Protein AF-A0A4R2L690-F1 (afdb_monomer_lite)

Organism: NCBI:txid1796636

Foldseek 3Di:
DPPPPDPDPPPPPPPPPPQQDADPQLVVVLVCCVPPVVVVNVVCVVVVNSRVVSNVRVVVVVVVVVVVVVVVVVVVVVVVVVVVVVD

InterPro domains:
  IPR026989 Transposon-encoded protein TnpV [PF14198] (7-86)

Structure (mmCIF, N/CA/C/O backbone):
data_AF-A0A4R2L690-F1
#
_entry.id   AF-A0A4R2L690-F1
#
loop_
_atom_site.group_PDB
_atom_site.id
_atom_site.type_symbol
_atom_site.label_atom_id
_atom_site.label_alt_id
_atom_site.label_comp_id
_atom_site.label_asym_id
_atom_site.label_entity_id
_atom_site.label_seq_id
_atom_site.pdbx_PDB_ins_code
_atom_site.Cartn_x
_atom_site.Cartn_y
_atom_site.Cartn_z
_atom_site.occupancy
_atom_site.B_iso_or_equiv
_atom_site.auth_seq_id
_atom_site.auth_comp_id
_atom_site.auth_asym_id
_atom_site.auth_atom_id
_atom_site.pdbx_PDB_model_num
ATOM 1 N N . MET A 1 1 ? 31.432 35.471 -30.561 1.00 42.75 1 MET A N 1
ATOM 2 C CA . MET A 1 1 ? 30.090 35.152 -31.088 1.00 42.75 1 MET A CA 1
ATOM 3 C C . MET A 1 1 ? 29.632 33.856 -30.426 1.00 42.75 1 MET A C 1
ATOM 5 O O . MET A 1 1 ? 29.751 32.790 -31.006 1.00 42.75 1 MET A O 1
ATOM 9 N N . TRP A 1 2 ? 29.219 33.945 -29.160 1.00 43.22 2 TRP A N 1
ATOM 10 C CA . TRP A 1 2 ? 28.724 32.816 -28.362 1.00 43.22 2 TRP A CA 1
ATOM 11 C C . TRP A 1 2 ? 27.204 32.912 -28.318 1.00 43.22 2 TRP A C 1
ATOM 13 O O . TRP A 1 2 ? 26.652 33.539 -27.422 1.00 43.22 2 TRP A O 1
ATOM 23 N N . GLY A 1 3 ? 26.534 32.401 -29.344 1.00 52.66 3 GLY A N 1
ATOM 24 C CA . GLY A 1 3 ? 25.106 32.654 -29.506 1.00 52.66 3 GLY A CA 1
ATOM 25 C C . GLY A 1 3 ? 24.377 31.576 -30.274 1.00 52.66 3 GLY A C 1
ATOM 26 O O . GLY A 1 3 ? 23.602 31.936 -31.139 1.00 52.66 3 GLY A O 1
ATOM 27 N N . LEU A 1 4 ? 24.632 30.292 -29.999 1.00 55.19 4 LEU A N 1
ATOM 28 C CA . LEU A 1 4 ? 23.815 29.186 -30.519 1.00 55.19 4 LEU A CA 1
ATOM 29 C C . LEU A 1 4 ? 23.815 27.974 -29.571 1.00 55.19 4 LEU A C 1
ATOM 31 O O . LEU A 1 4 ? 24.146 26.861 -29.966 1.00 55.19 4 LEU A O 1
ATOM 35 N N . LEU A 1 5 ? 23.412 28.170 -28.317 1.00 55.47 5 LEU A N 1
ATOM 36 C CA . LEU A 1 5 ? 22.833 27.065 -27.550 1.00 55.47 5 LEU A CA 1
ATOM 37 C C . LEU A 1 5 ? 21.481 27.511 -27.002 1.00 55.47 5 LEU A C 1
ATOM 39 O O . LEU A 1 5 ? 21.304 27.771 -25.818 1.00 55.47 5 LEU A O 1
ATOM 43 N N . TYR A 1 6 ? 20.544 27.683 -27.928 1.00 59.50 6 TYR A N 1
ATOM 44 C CA . TYR A 1 6 ? 19.132 27.796 -27.607 1.00 59.50 6 TYR A CA 1
ATOM 45 C C . TYR A 1 6 ? 18.659 26.387 -27.214 1.00 59.50 6 TYR A C 1
ATOM 47 O O . TYR A 1 6 ? 18.792 25.478 -28.041 1.00 59.50 6 TYR A O 1
ATOM 55 N N . PRO A 1 7 ? 18.172 26.142 -25.985 1.00 59.22 7 PRO A N 1
ATOM 56 C CA . PRO A 1 7 ? 17.616 24.839 -25.652 1.00 59.22 7 PRO A CA 1
ATOM 57 C C . PRO A 1 7 ? 16.354 24.642 -26.498 1.00 59.22 7 PRO A C 1
ATOM 59 O O . PRO A 1 7 ? 15.505 25.528 -26.584 1.00 59.22 7 PRO A O 1
ATOM 62 N N . GLN A 1 8 ? 16.257 23.508 -27.191 1.00 63.47 8 GLN A N 1
ATOM 63 C CA . GLN A 1 8 ? 15.084 23.190 -27.999 1.00 63.47 8 GLN A CA 1
ATOM 64 C C . GLN A 1 8 ? 13.839 23.129 -27.092 1.00 63.47 8 GLN A C 1
ATOM 66 O O . GLN A 1 8 ? 13.821 22.309 -26.175 1.00 63.47 8 GLN A O 1
ATOM 71 N N . PRO A 1 9 ? 12.779 23.922 -27.340 1.00 56.34 9 PRO A N 1
ATOM 72 C CA . PRO A 1 9 ? 11.600 23.985 -26.470 1.00 56.34 9 PRO A CA 1
ATOM 73 C C . PRO A 1 9 ? 10.646 22.789 -26.656 1.00 56.34 9 PRO A C 1
ATOM 75 O O . PRO A 1 9 ? 9.465 22.885 -26.346 1.00 56.34 9 PRO A O 1
ATOM 78 N N . TYR A 1 10 ? 11.135 21.662 -27.178 1.00 54.34 10 TYR A N 1
ATOM 79 C CA . TYR A 1 10 ? 10.309 20.513 -27.569 1.00 54.34 10 TYR A CA 1
ATOM 80 C C . TYR A 1 10 ? 10.550 19.254 -26.730 1.00 54.34 10 TYR A C 1
ATOM 82 O O . TYR A 1 10 ? 9.967 18.215 -27.017 1.00 54.34 10 TYR A O 1
ATOM 90 N N . LEU A 1 11 ? 11.355 19.341 -25.668 1.00 52.62 11 LEU A N 1
ATOM 91 C CA . LEU A 1 11 ? 11.290 18.384 -24.567 1.00 52.62 11 LEU A CA 1
ATOM 92 C C . LEU A 1 11 ? 10.596 19.077 -23.394 1.00 52.62 11 LEU A C 1
ATOM 94 O O . LEU A 1 11 ? 11.216 19.418 -22.390 1.00 52.62 11 LEU A O 1
ATOM 98 N N . THR A 1 12 ? 9.287 19.304 -23.505 1.00 54.56 12 THR A N 1
ATOM 99 C CA . THR A 1 12 ? 8.488 19.269 -22.281 1.00 54.56 12 THR A CA 1
ATOM 100 C C . THR A 1 12 ? 8.615 17.837 -21.793 1.00 54.56 12 THR A C 1
ATOM 102 O O . THR A 1 12 ? 7.943 16.941 -22.308 1.00 54.56 12 THR A O 1
ATOM 105 N N . LEU A 1 13 ? 9.573 17.603 -20.890 1.00 57.03 13 LEU A N 1
ATOM 106 C CA . LEU A 1 13 ? 9.554 16.418 -20.047 1.00 57.03 13 LEU A CA 1
ATOM 107 C C . LEU A 1 13 ? 8.106 16.308 -19.560 1.00 57.03 13 LEU A C 1
ATOM 109 O O . LEU A 1 13 ? 7.583 17.330 -19.097 1.00 57.03 13 LEU A O 1
ATOM 113 N N . PRO A 1 14 ? 7.417 15.165 -19.756 1.00 58.50 14 PRO A N 1
ATOM 114 C CA . PRO A 1 14 ? 6.147 14.983 -19.074 1.00 58.50 14 PRO A CA 1
ATOM 115 C C . PRO A 1 14 ? 6.448 15.297 -17.618 1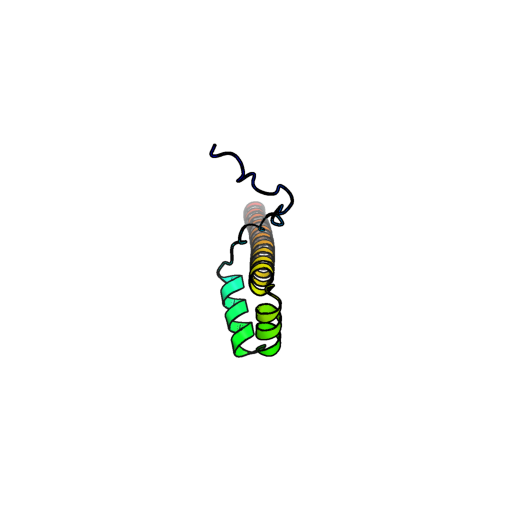.00 58.50 14 PRO A C 1
ATOM 117 O O . PRO A 1 14 ? 7.442 14.783 -17.106 1.00 58.50 14 PRO A O 1
ATOM 120 N N . GLU A 1 15 ? 5.699 16.245 -17.055 1.00 58.97 15 GLU A N 1
ATOM 121 C CA . GLU A 1 15 ? 5.813 16.684 -15.669 1.00 58.97 15 GLU A CA 1
ATOM 122 C C . GLU A 1 15 ? 6.101 15.434 -14.843 1.00 58.97 15 GLU A C 1
ATOM 124 O O . GLU A 1 15 ? 5.270 14.523 -14.827 1.00 58.97 15 GLU A O 1
ATOM 129 N N . GLU A 1 16 ? 7.347 15.290 -14.366 1.00 55.16 16 GLU A N 1
ATOM 130 C CA . GLU A 1 16 ? 7.748 14.091 -13.638 1.00 55.16 16 GLU A CA 1
ATOM 131 C C . GLU A 1 16 ? 6.800 14.062 -12.453 1.00 55.16 16 GLU A C 1
ATOM 133 O O . GLU A 1 16 ? 6.904 14.928 -11.585 1.00 55.16 16 GLU A O 1
ATOM 138 N N . GLU A 1 17 ? 5.805 13.163 -12.489 1.00 59.47 17 GLU A N 1
ATOM 139 C CA . GLU A 1 17 ? 4.845 13.042 -11.402 1.00 59.47 17 GLU A CA 1
ATOM 140 C C . GLU A 1 17 ? 5.676 12.945 -10.133 1.00 59.47 17 GLU A C 1
ATOM 142 O O . GLU A 1 17 ? 6.485 12.016 -10.010 1.00 59.47 17 GLU A O 1
ATOM 147 N N . GLU A 1 18 ? 5.543 13.943 -9.250 1.00 61.91 18 GLU A N 1
ATOM 148 C CA . GLU A 1 18 ? 6.380 14.002 -8.062 1.00 61.91 18 GLU A CA 1
ATOM 149 C C . GLU A 1 18 ? 6.335 12.634 -7.379 1.00 61.91 18 GLU A C 1
ATOM 151 O O . GLU A 1 18 ? 5.252 12.039 -7.276 1.00 61.91 18 GLU A O 1
ATOM 156 N N . PRO A 1 19 ? 7.493 12.092 -6.959 1.00 65.69 19 PRO A N 1
ATOM 157 C CA . PRO A 1 19 ? 7.552 10.752 -6.408 1.00 65.69 19 PRO A CA 1
ATOM 158 C C . PRO A 1 19 ? 6.587 10.653 -5.225 1.00 65.69 19 PRO A C 1
ATOM 160 O O . PRO A 1 19 ? 6.830 11.200 -4.149 1.00 65.69 19 PRO A O 1
ATOM 163 N N . ARG A 1 20 ? 5.459 9.965 -5.446 1.00 82.81 20 ARG A N 1
ATOM 164 C CA . ARG A 1 20 ? 4.403 9.823 -4.443 1.00 82.81 20 ARG A CA 1
ATOM 165 C C . ARG A 1 20 ? 4.943 9.036 -3.254 1.00 82.81 20 ARG A C 1
ATOM 167 O O . ARG A 1 20 ? 5.655 8.044 -3.415 1.00 82.81 20 ARG A O 1
ATOM 174 N N . PHE A 1 21 ? 4.604 9.491 -2.052 1.00 88.62 21 PHE A N 1
ATOM 175 C CA . PHE A 1 21 ? 5.102 8.901 -0.815 1.00 88.62 21 PHE A CA 1
ATOM 176 C C . PHE A 1 21 ? 4.626 7.450 -0.644 1.00 88.62 21 PHE A C 1
ATOM 178 O O . PHE A 1 21 ? 3.446 7.147 -0.809 1.00 88.62 21 PHE A O 1
ATOM 185 N N . VAL A 1 22 ? 5.549 6.559 -0.266 1.00 93.50 22 VAL A N 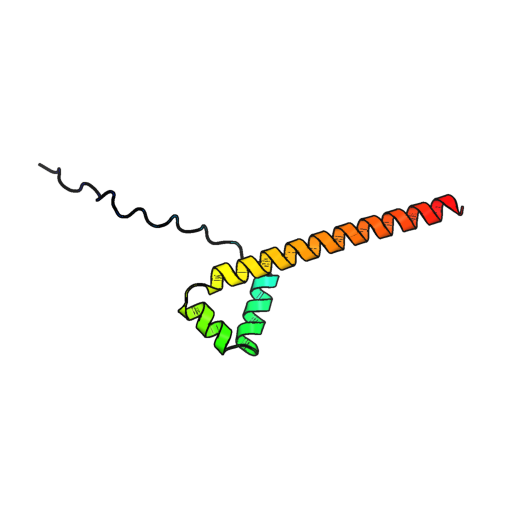1
ATOM 186 C CA . VAL A 1 22 ? 5.261 5.156 0.059 1.00 93.50 22 VAL A CA 1
ATOM 187 C C . VAL A 1 22 ? 5.557 4.921 1.536 1.00 93.50 22 VAL A C 1
ATOM 189 O O . VAL A 1 22 ? 6.718 4.891 1.955 1.00 93.50 22 VAL A O 1
ATOM 192 N N . GLY A 1 23 ? 4.496 4.745 2.318 1.00 93.94 23 GLY A N 1
ATOM 193 C CA . GLY A 1 23 ? 4.563 4.511 3.754 1.00 93.94 23 GLY A CA 1
ATOM 194 C C . GLY A 1 23 ? 4.647 3.032 4.132 1.00 93.94 23 GLY A C 1
ATOM 195 O O . GLY A 1 23 ? 5.100 2.168 3.372 1.00 93.94 23 GLY A O 1
ATOM 196 N N . VAL A 1 24 ? 4.238 2.734 5.366 1.00 96.25 24 VAL A N 1
ATOM 197 C CA . VAL A 1 24 ? 4.376 1.398 5.965 1.00 96.25 24 VAL A CA 1
ATOM 198 C C . VAL A 1 24 ? 3.516 0.363 5.238 1.00 96.25 24 VAL A C 1
ATOM 200 O O . VAL A 1 24 ? 3.930 -0.793 5.110 1.00 96.25 24 VAL A O 1
ATOM 203 N N . TRP A 1 25 ? 2.338 0.747 4.743 1.00 96.69 25 TRP A N 1
ATOM 204 C CA . TRP A 1 25 ? 1.430 -0.173 4.061 1.00 96.69 25 TRP A CA 1
ATOM 205 C C . TRP A 1 25 ? 1.967 -0.552 2.687 1.00 96.69 25 TRP A C 1
ATOM 207 O O . TRP A 1 25 ? 2.015 -1.740 2.356 1.00 96.69 25 TRP A O 1
ATOM 217 N N . GLY A 1 26 ? 2.478 0.428 1.940 1.00 97.06 26 GLY A N 1
ATOM 218 C CA . GLY A 1 26 ? 3.174 0.176 0.683 1.00 97.06 26 GLY A CA 1
ATOM 219 C C . GLY A 1 26 ? 4.408 -0.716 0.866 1.00 97.06 26 GLY A C 1
ATOM 220 O O . GLY A 1 26 ? 4.592 -1.681 0.124 1.00 97.06 26 GLY A O 1
ATOM 221 N N . GLN A 1 27 ? 5.222 -0.490 1.902 1.00 97.06 27 GLN A N 1
ATOM 222 C CA . GLN A 1 27 ? 6.392 -1.337 2.180 1.00 97.06 27 GLN A CA 1
ATOM 223 C C . GLN A 1 27 ? 6.022 -2.779 2.557 1.00 97.06 27 GLN A C 1
ATOM 225 O O . GLN A 1 27 ? 6.644 -3.726 2.067 1.00 97.06 27 GLN A O 1
ATOM 230 N N . ARG A 1 28 ? 4.990 -2.972 3.386 1.00 97.38 28 ARG A N 1
ATOM 231 C CA . ARG A 1 28 ? 4.483 -4.314 3.724 1.00 97.38 28 ARG A CA 1
ATOM 232 C C . ARG A 1 28 ? 3.964 -5.041 2.490 1.00 97.38 28 ARG A C 1
ATOM 234 O O . ARG A 1 28 ? 4.249 -6.223 2.304 1.00 97.38 28 ARG A O 1
ATOM 241 N N . HIS A 1 29 ? 3.249 -4.333 1.620 1.00 97.75 29 HIS A N 1
ATOM 242 C CA . HIS A 1 29 ? 2.752 -4.916 0.378 1.00 97.75 29 HIS A CA 1
ATOM 243 C C . HIS A 1 29 ? 3.888 -5.256 -0.590 1.00 97.75 29 HIS A C 1
ATOM 245 O O . HIS A 1 29 ? 3.873 -6.315 -1.210 1.00 97.75 29 HIS A O 1
ATOM 251 N N . LEU A 1 30 ? 4.935 -4.429 -0.659 1.00 98.25 30 LEU A N 1
ATOM 252 C CA . LEU A 1 30 ? 6.150 -4.749 -1.409 1.00 98.25 30 LEU A CA 1
ATOM 253 C C . LEU A 1 30 ? 6.804 -6.047 -0.915 1.00 98.25 30 LEU A C 1
ATOM 255 O O . LEU A 1 30 ? 7.219 -6.870 -1.733 1.00 98.25 30 LEU A O 1
ATOM 259 N N . GLN A 1 31 ? 6.894 -6.250 0.402 1.00 98.44 31 GLN A N 1
ATOM 260 C CA . GLN A 1 31 ? 7.412 -7.496 0.969 1.00 98.44 31 GLN A CA 1
ATOM 261 C C . GLN A 1 31 ? 6.538 -8.692 0.567 1.00 98.44 31 GLN A C 1
ATOM 263 O O . GLN A 1 31 ? 7.056 -9.685 0.056 1.00 98.44 31 GLN A O 1
ATOM 268 N N . TYR A 1 32 ? 5.214 -8.562 0.683 1.00 98.31 32 TYR A N 1
ATOM 269 C CA . TYR A 1 32 ? 4.270 -9.585 0.232 1.00 98.31 32 TYR A CA 1
ATOM 270 C C . TYR A 1 32 ? 4.445 -9.927 -1.257 1.00 98.31 32 TYR A C 1
ATOM 272 O O . TYR A 1 32 ? 4.472 -11.102 -1.632 1.00 98.31 32 TYR A O 1
ATOM 280 N N . LEU A 1 33 ? 4.611 -8.919 -2.118 1.00 98.50 33 LEU A N 1
ATOM 281 C CA . LEU A 1 33 ? 4.825 -9.136 -3.546 1.00 98.50 33 LEU A CA 1
ATOM 282 C C . LEU A 1 33 ? 6.111 -9.925 -3.818 1.00 98.50 33 LEU A C 1
ATOM 284 O O . LEU A 1 33 ? 6.109 -10.831 -4.652 1.00 98.50 33 LEU A O 1
ATOM 288 N N . LYS A 1 34 ? 7.196 -9.622 -3.099 1.00 97.88 34 LYS A N 1
ATOM 289 C CA . LYS A 1 34 ? 8.474 -10.333 -3.238 1.00 97.88 34 LYS A CA 1
ATOM 290 C C . LYS A 1 34 ? 8.387 -11.785 -2.772 1.00 97.88 34 LYS A C 1
ATOM 292 O O . LYS A 1 34 ? 8.937 -12.658 -3.439 1.00 97.88 34 LYS A O 1
ATOM 297 N N . GLU A 1 35 ? 7.707 -12.031 -1.657 1.00 98.44 35 GLU A N 1
ATOM 298 C CA . GLU A 1 35 ? 7.630 -13.353 -1.028 1.00 98.44 35 GLU A CA 1
ATOM 299 C C . GLU A 1 35 ? 6.614 -14.278 -1.713 1.00 98.44 35 GLU A C 1
ATOM 301 O O . GLU A 1 35 ? 6.893 -15.458 -1.909 1.00 98.44 35 GLU A O 1
ATOM 306 N N . TYR A 1 36 ? 5.459 -13.748 -2.130 1.00 98.44 36 TYR A N 1
ATOM 307 C CA . TYR A 1 36 ? 4.317 -14.572 -2.547 1.00 98.44 36 TYR A CA 1
ATOM 308 C C . TYR A 1 36 ? 3.816 -14.295 -3.969 1.00 98.44 36 TYR A C 1
ATOM 310 O O . TYR A 1 36 ? 3.117 -15.130 -4.544 1.00 98.44 36 TYR A O 1
ATOM 318 N N . ARG A 1 37 ? 4.140 -13.140 -4.569 1.00 97.75 37 ARG A N 1
ATOM 319 C CA . ARG A 1 37 ? 3.643 -12.728 -5.901 1.00 97.75 37 ARG A CA 1
ATOM 320 C C . ARG A 1 37 ? 4.769 -12.248 -6.820 1.00 97.75 37 ARG A C 1
ATOM 322 O O . ARG A 1 37 ? 4.648 -11.221 -7.489 1.00 97.75 37 ARG A O 1
ATOM 329 N N . ARG A 1 38 ? 5.863 -13.013 -6.881 1.00 97.62 38 ARG A N 1
ATOM 330 C CA . ARG A 1 38 ? 7.100 -12.615 -7.573 1.00 97.62 38 ARG A CA 1
ATOM 331 C C . ARG A 1 38 ? 6.904 -12.220 -9.042 1.00 97.62 38 ARG A C 1
ATOM 333 O O . ARG A 1 38 ? 7.557 -11.285 -9.487 1.00 97.62 38 ARG A O 1
ATOM 340 N N . THR A 1 39 ? 5.999 -12.871 -9.777 1.00 98.38 39 THR A N 1
ATOM 341 C CA . THR A 1 39 ? 5.676 -12.493 -11.168 1.00 98.38 39 THR A CA 1
ATOM 342 C C . THR A 1 39 ? 5.125 -11.070 -11.245 1.00 98.38 39 THR A C 1
ATOM 344 O O . THR A 1 39 ? 5.669 -10.246 -11.965 1.00 98.38 39 THR A O 1
ATOM 347 N N . VAL A 1 40 ? 4.138 -10.741 -10.406 1.00 98.19 40 VAL A N 1
ATOM 348 C CA . VAL A 1 40 ? 3.536 -9.398 -10.348 1.00 98.19 40 VAL A CA 1
ATOM 349 C C . VAL A 1 40 ? 4.570 -8.350 -9.943 1.00 98.19 40 VAL A C 1
ATOM 351 O O . VAL A 1 40 ? 4.607 -7.266 -10.517 1.00 98.19 40 VAL A O 1
ATOM 354 N N . TYR A 1 41 ? 5.436 -8.674 -8.976 1.00 98.38 41 TYR A N 1
ATOM 355 C CA . TYR A 1 41 ? 6.542 -7.796 -8.591 1.00 98.38 41 TYR A CA 1
ATOM 356 C C . TYR A 1 41 ? 7.444 -7.463 -9.786 1.00 98.38 41 TYR A C 1
ATOM 358 O O . TYR A 1 41 ? 7.740 -6.292 -10.021 1.00 98.38 41 TYR A O 1
ATOM 366 N N . LEU A 1 42 ? 7.868 -8.481 -10.539 1.00 98.50 42 LEU A N 1
ATOM 367 C CA . LEU A 1 42 ? 8.729 -8.297 -11.704 1.00 98.50 42 LEU A CA 1
ATOM 368 C C . LEU A 1 42 ? 8.008 -7.526 -12.813 1.00 98.50 42 LEU A C 1
ATOM 370 O O . LEU A 1 42 ? 8.598 -6.610 -13.368 1.00 98.50 42 LEU A O 1
ATOM 374 N N . ASP A 1 43 ? 6.734 -7.806 -13.077 1.00 98.50 43 ASP A N 1
ATOM 375 C CA . ASP A 1 43 ? 5.952 -7.084 -14.088 1.00 98.50 43 ASP A CA 1
ATOM 376 C C . ASP A 1 43 ? 5.808 -5.590 -13.744 1.00 98.50 43 ASP A C 1
ATOM 378 O O . ASP A 1 43 ? 5.956 -4.715 -14.603 1.00 98.50 43 ASP A O 1
ATOM 382 N N . LEU A 1 44 ? 5.564 -5.264 -12.471 1.00 97.50 44 LEU A N 1
ATOM 383 C CA . LEU A 1 44 ? 5.500 -3.881 -11.987 1.00 97.50 44 LEU 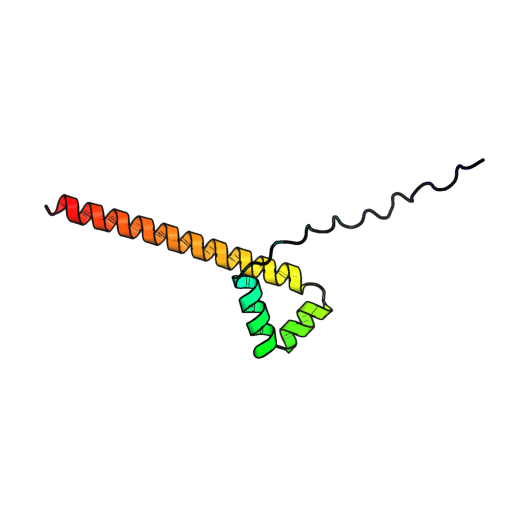A CA 1
ATOM 384 C C . LEU A 1 44 ? 6.861 -3.183 -12.053 1.00 97.50 44 LEU A C 1
ATOM 386 O O . LEU A 1 44 ? 6.928 -2.012 -12.429 1.00 97.50 44 LEU A O 1
ATOM 390 N N . LEU A 1 45 ? 7.935 -3.899 -11.714 1.00 96.44 45 LEU A N 1
ATOM 391 C CA . LEU A 1 45 ? 9.299 -3.384 -11.787 1.00 96.44 45 LEU A CA 1
ATOM 392 C C . LEU A 1 45 ? 9.704 -3.100 -13.240 1.00 96.44 45 LEU A C 1
ATOM 394 O O . LEU A 1 45 ? 10.172 -2.007 -13.542 1.00 96.44 45 LEU A O 1
ATOM 398 N N . MET A 1 46 ? 9.466 -4.052 -14.144 1.00 96.88 46 MET A N 1
ATOM 399 C CA . MET A 1 46 ? 9.804 -3.943 -15.566 1.00 96.88 46 MET A CA 1
ATOM 400 C C . MET A 1 46 ? 8.954 -2.896 -16.289 1.00 96.88 46 MET A C 1
ATOM 402 O O . MET A 1 46 ? 9.440 -2.244 -17.207 1.00 96.88 46 MET A O 1
ATOM 406 N N . SER A 1 47 ? 7.697 -2.708 -15.875 1.00 96.31 47 SER A N 1
ATOM 407 C CA . SER A 1 47 ? 6.835 -1.652 -16.423 1.00 96.31 47 SER A CA 1
ATOM 408 C C . SER A 1 47 ? 7.101 -0.263 -15.832 1.00 96.31 47 SER A C 1
ATOM 410 O O . SER A 1 47 ? 6.461 0.692 -16.259 1.00 96.31 47 SER A O 1
ATOM 412 N N . GLY A 1 48 ? 7.995 -0.132 -14.844 1.00 93.25 48 GLY A N 1
ATOM 413 C CA . GLY A 1 48 ? 8.273 1.137 -14.162 1.00 93.25 48 GLY A CA 1
ATOM 414 C C . GLY A 1 48 ? 7.133 1.638 -13.264 1.00 93.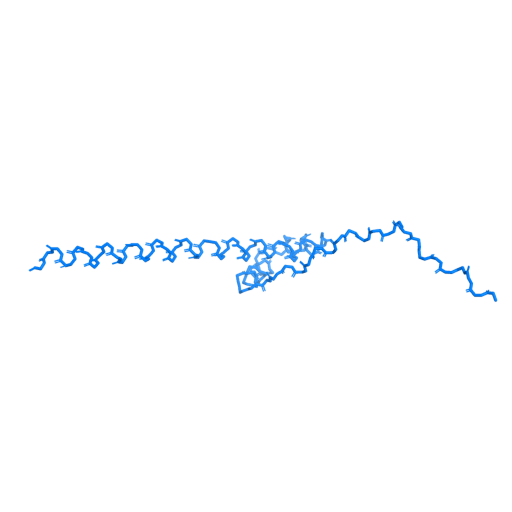25 48 GLY A C 1
ATOM 415 O O . GLY A 1 48 ? 7.221 2.727 -12.708 1.00 93.25 48 GLY A O 1
ATOM 416 N N . ARG A 1 49 ? 6.067 0.848 -13.082 1.00 95.06 49 ARG A N 1
ATOM 417 C CA . ARG A 1 49 ? 4.851 1.235 -12.340 1.00 95.06 49 ARG A CA 1
ATOM 418 C C . ARG A 1 49 ? 4.868 0.838 -10.869 1.00 95.06 49 ARG A C 1
ATOM 420 O O . ARG A 1 49 ? 3.888 1.052 -10.166 1.00 95.06 49 ARG A O 1
ATOM 427 N N . LEU A 1 50 ? 5.955 0.235 -10.389 1.00 95.88 50 LEU A N 1
ATOM 428 C CA . LEU A 1 50 ? 6.031 -0.228 -9.004 1.00 95.88 50 LEU A CA 1
ATOM 429 C C . LEU A 1 50 ? 5.830 0.916 -8.000 1.00 95.88 50 LEU A C 1
ATOM 431 O O . LEU A 1 50 ? 5.111 0.734 -7.026 1.00 95.88 50 LEU A O 1
ATOM 435 N N . SER A 1 51 ? 6.436 2.082 -8.242 1.00 93.69 51 SER A N 1
ATOM 436 C CA . SER A 1 51 ? 6.352 3.217 -7.315 1.00 93.69 51 SER A CA 1
ATOM 437 C C . SER A 1 51 ? 4.917 3.736 -7.174 1.00 93.69 51 SER A C 1
ATOM 439 O O . SER A 1 51 ? 4.381 3.770 -6.067 1.00 93.69 51 SER A O 1
ATOM 441 N N . SER A 1 52 ? 4.255 4.042 -8.297 1.00 94.44 52 SER A N 1
ATOM 442 C CA . SER A 1 52 ? 2.870 4.529 -8.299 1.00 94.44 52 SER A CA 1
ATOM 443 C C . SER A 1 52 ? 1.902 3.500 -7.724 1.00 94.44 52 SER A C 1
ATOM 445 O O . SER A 1 52 ? 1.075 3.842 -6.887 1.00 94.44 52 SER A O 1
ATOM 447 N N . TYR A 1 53 ? 2.074 2.222 -8.070 1.00 95.94 53 TYR A N 1
ATOM 448 C CA . TYR A 1 53 ? 1.265 1.143 -7.510 1.00 95.94 53 TYR A CA 1
ATOM 449 C C . TYR A 1 53 ? 1.361 1.068 -5.979 1.00 95.94 53 TYR A C 1
ATOM 451 O O . TYR A 1 53 ? 0.348 0.911 -5.301 1.00 95.94 53 TYR A O 1
ATOM 459 N N . LEU A 1 54 ? 2.566 1.177 -5.409 1.00 97.44 54 LEU A N 1
ATOM 460 C CA . LEU A 1 54 ? 2.736 1.148 -3.954 1.00 97.44 54 LEU A CA 1
ATOM 461 C C . LEU A 1 54 ? 2.172 2.401 -3.276 1.00 97.44 54 LEU A C 1
ATOM 463 O O . LEU A 1 54 ? 1.631 2.288 -2.177 1.00 97.44 54 LEU A O 1
ATOM 467 N N . ALA A 1 55 ? 2.263 3.564 -3.922 1.00 96.12 55 ALA A N 1
ATOM 468 C CA . ALA A 1 55 ? 1.654 4.793 -3.425 1.00 96.12 55 ALA A CA 1
ATOM 469 C C . ALA A 1 55 ? 0.116 4.720 -3.431 1.00 96.12 55 ALA A C 1
ATOM 471 O O . ALA A 1 55 ? -0.522 5.135 -2.466 1.00 96.12 55 ALA A O 1
ATOM 472 N N . ASP A 1 56 ? -0.489 4.119 -4.458 1.00 95.81 56 ASP A N 1
ATOM 473 C CA . ASP A 1 56 ? -1.939 3.903 -4.505 1.00 95.81 56 ASP A CA 1
ATOM 474 C C . ASP A 1 56 ? -2.406 2.9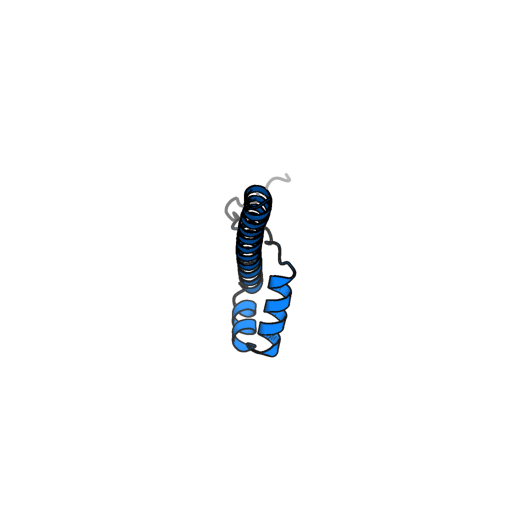45 -3.395 1.00 95.81 56 ASP A C 1
ATOM 476 O O . ASP A 1 56 ? -3.485 3.121 -2.826 1.00 95.81 56 ASP A O 1
ATOM 480 N N . ILE A 1 57 ? -1.601 1.927 -3.068 1.00 96.31 57 ILE A N 1
ATOM 481 C CA . ILE A 1 57 ? -1.863 1.024 -1.936 1.00 96.31 57 ILE A CA 1
ATOM 482 C C . ILE A 1 57 ? -1.763 1.772 -0.604 1.00 96.31 57 ILE A C 1
ATOM 484 O O . ILE A 1 57 ? -2.612 1.570 0.264 1.00 96.31 57 ILE A O 1
ATOM 488 N N . GLU A 1 58 ? -0.764 2.641 -0.445 1.00 96.50 58 GLU A N 1
ATOM 489 C CA . GLU A 1 58 ? -0.624 3.486 0.744 1.00 96.50 58 GLU A CA 1
ATOM 490 C C . GLU A 1 58 ? -1.852 4.388 0.929 1.00 96.50 58 GLU A C 1
ATOM 492 O O . GLU A 1 58 ? -2.457 4.379 2.000 1.00 96.50 58 GLU A O 1
ATOM 497 N N . GLY A 1 59 ? -2.275 5.094 -0.126 1.00 95.38 59 GLY A N 1
ATOM 498 C CA . GLY A 1 59 ? -3.448 5.970 -0.086 1.00 95.38 59 GLY A CA 1
ATOM 499 C C . GLY A 1 59 ? -4.733 5.220 0.270 1.00 95.38 59 GLY A C 1
ATOM 500 O O . GLY A 1 59 ? -5.469 5.639 1.160 1.00 95.38 59 GLY A O 1
ATOM 501 N N . GLN A 1 60 ? -4.968 4.058 -0.347 1.00 96.19 60 GLN A N 1
ATOM 502 C CA . GLN A 1 60 ? -6.129 3.219 -0.029 1.00 96.19 60 GLN A CA 1
ATOM 503 C C . GLN A 1 60 ? -6.110 2.698 1.411 1.00 96.19 60 GLN A C 1
ATOM 505 O O . GLN A 1 60 ? -7.161 2.575 2.042 1.00 96.19 60 GLN A O 1
ATOM 510 N N . ALA A 1 61 ? -4.936 2.335 1.930 1.00 96.25 61 ALA A N 1
ATOM 511 C CA . ALA A 1 61 ? -4.807 1.879 3.308 1.00 96.25 61 ALA A CA 1
ATOM 512 C C . ALA A 1 61 ? -5.094 3.019 4.292 1.00 96.25 61 ALA A C 1
ATOM 514 O O . ALA A 1 61 ? -5.817 2.812 5.269 1.00 96.25 61 ALA A O 1
ATOM 515 N N . GLN A 1 62 ? -4.586 4.217 3.998 1.00 94.62 62 GLN A N 1
ATOM 516 C CA . GLN A 1 62 ? -4.814 5.413 4.798 1.00 94.62 62 GLN A CA 1
ATOM 517 C C . GLN A 1 62 ? -6.297 5.809 4.825 1.00 94.62 62 GLN A C 1
ATOM 519 O O . GLN A 1 62 ? -6.859 5.972 5.904 1.00 94.62 62 GLN A O 1
ATOM 524 N N . GLU A 1 63 ? -6.961 5.867 3.669 1.00 96.44 63 GLU A N 1
ATOM 525 C CA . GLU A 1 63 ? -8.391 6.196 3.570 1.00 96.44 63 GLU A CA 1
ATOM 526 C C . GLU A 1 63 ? -9.258 5.222 4.387 1.00 96.44 63 GLU A C 1
ATOM 528 O O . GLU A 1 63 ? -10.133 5.621 5.159 1.00 96.44 63 GLU A O 1
ATOM 533 N N . ARG A 1 64 ? -8.984 3.916 4.273 1.00 96.69 64 ARG A N 1
ATOM 534 C CA . ARG A 1 64 ? -9.704 2.889 5.042 1.00 96.69 64 ARG A CA 1
ATOM 535 C C . ARG A 1 64 ? -9.454 3.024 6.538 1.00 96.69 64 ARG A C 1
ATOM 537 O O . ARG A 1 64 ? -10.380 2.833 7.325 1.00 96.69 64 ARG A O 1
ATOM 544 N N . PHE A 1 65 ? -8.219 3.326 6.930 1.00 94.12 65 PHE A N 1
ATOM 545 C CA . PHE A 1 65 ? -7.869 3.540 8.327 1.00 94.12 65 PHE A CA 1
ATOM 546 C C . PHE A 1 65 ? -8.634 4.732 8.910 1.00 94.12 65 PHE A C 1
ATOM 548 O O . PHE A 1 65 ? -9.268 4.593 9.955 1.00 94.12 65 PHE A O 1
ATOM 555 N N . GLU A 1 66 ? -8.644 5.868 8.213 1.00 95.25 66 GLU A N 1
ATOM 556 C CA . GLU A 1 66 ? -9.383 7.065 8.623 1.00 95.25 66 GLU A CA 1
ATOM 557 C C . GLU A 1 66 ? -10.885 6.792 8.754 1.00 95.25 66 GLU A C 1
ATOM 559 O O . GLU A 1 66 ? -11.489 7.154 9.766 1.00 95.25 66 GLU A O 1
ATOM 564 N N . GLY A 1 67 ? -11.472 6.068 7.796 1.00 96.69 67 GLY A N 1
ATOM 565 C CA . GLY A 1 67 ? -12.876 5.663 7.854 1.00 96.69 67 GLY A CA 1
ATOM 566 C C . GLY A 1 67 ? -13.208 4.809 9.083 1.00 96.69 67 GLY A C 1
ATOM 567 O O . GLY A 1 67 ? -14.211 5.056 9.754 1.00 96.69 67 GLY A O 1
ATOM 568 N N . ILE A 1 68 ? -12.354 3.837 9.424 1.00 96.25 68 ILE A N 1
ATOM 569 C CA . ILE A 1 68 ? -12.532 3.000 10.623 1.00 96.25 68 ILE A CA 1
ATOM 570 C C . ILE A 1 68 ? -12.406 3.843 11.893 1.00 96.25 68 ILE A C 1
ATOM 572 O O . ILE A 1 68 ? -13.235 3.721 12.793 1.00 96.25 68 ILE A O 1
ATOM 576 N N . VAL A 1 69 ? -11.397 4.714 11.972 1.00 94.75 69 VAL A N 1
ATOM 577 C CA . VAL A 1 69 ? -11.188 5.587 13.135 1.00 94.75 69 VAL A CA 1
ATOM 578 C C . VAL A 1 69 ? -12.403 6.483 13.370 1.00 94.75 69 VAL A C 1
ATOM 580 O O . VAL A 1 69 ? -12.831 6.645 14.513 1.00 94.75 69 VAL A O 1
ATOM 583 N N . GLU A 1 70 ? -12.992 7.034 12.312 1.00 95.44 70 GLU A N 1
ATOM 584 C CA . GLU A 1 70 ? -14.170 7.889 12.436 1.00 95.44 70 GLU A CA 1
ATOM 585 C C . GLU A 1 70 ? -15.410 7.109 12.895 1.00 95.44 70 GLU A C 1
ATOM 587 O O . GLU A 1 70 ? -16.105 7.530 13.821 1.00 95.44 70 GLU A O 1
ATOM 592 N N . GLN A 1 71 ? -15.637 5.914 12.341 1.00 95.12 71 GLN A N 1
ATOM 593 C CA . GLN A 1 71 ? -16.707 5.023 12.803 1.00 95.12 71 GLN A CA 1
ATOM 594 C C . GLN A 1 71 ? -16.536 4.636 14.279 1.00 95.12 71 GLN A C 1
ATOM 596 O O . GLN A 1 71 ? -17.509 4.620 15.037 1.00 95.12 71 GLN A O 1
ATOM 601 N N . MET A 1 72 ? -15.301 4.371 14.717 1.00 94.75 72 MET A N 1
ATOM 602 C CA . MET A 1 72 ? -15.002 4.054 16.115 1.00 94.75 72 MET A CA 1
ATOM 603 C C . MET A 1 72 ? -15.313 5.226 17.052 1.00 94.75 72 MET A C 1
ATOM 605 O O . MET A 1 72 ? -15.912 5.011 18.106 1.00 94.75 72 MET A O 1
ATOM 609 N N . LYS A 1 73 ? -14.969 6.464 16.671 1.00 92.56 73 LYS A N 1
ATOM 610 C CA . LYS A 1 73 ? -15.305 7.661 17.463 1.00 92.56 73 LYS A CA 1
ATOM 611 C C . LYS A 1 73 ? -16.812 7.830 17.626 1.00 92.56 73 LYS A C 1
ATOM 613 O O . LYS A 1 73 ? -17.277 8.090 18.734 1.00 92.56 73 LYS A O 1
ATOM 618 N N . GLN A 1 74 ? -17.575 7.653 16.547 1.00 93.75 74 GLN A N 1
ATOM 619 C CA . GLN A 1 74 ? -19.035 7.754 16.587 1.00 93.75 74 GLN A CA 1
ATOM 620 C C . GLN A 1 74 ? -19.642 6.691 17.508 1.00 93.75 74 GLN A C 1
ATOM 622 O O . GLN A 1 74 ? -20.439 7.020 18.386 1.00 93.75 74 GLN A O 1
ATOM 627 N N . ALA A 1 75 ? -19.214 5.432 17.376 1.00 92.12 75 ALA A N 1
ATOM 628 C CA . ALA A 1 75 ? -19.677 4.342 18.235 1.00 92.12 75 ALA A CA 1
ATOM 629 C C . ALA A 1 75 ? -19.365 4.593 19.722 1.00 92.12 75 ALA A C 1
ATOM 631 O O . ALA A 1 75 ? -20.201 4.336 20.595 1.00 92.12 75 ALA A O 1
ATOM 632 N N . GLN A 1 76 ? -18.183 5.136 20.024 1.00 90.75 76 GLN A N 1
ATOM 633 C CA . GLN A 1 76 ? -17.798 5.479 21.390 1.00 90.75 76 GLN A CA 1
ATOM 634 C C . GLN A 1 76 ? -18.624 6.651 21.945 1.00 90.75 76 GLN A C 1
ATOM 636 O O . GLN A 1 76 ? -19.081 6.576 23.083 1.00 90.75 76 GLN A O 1
ATOM 641 N N . GLY A 1 77 ? -18.894 7.684 21.141 1.00 87.56 77 GLY A N 1
ATOM 642 C CA . GLY A 1 77 ? -19.768 8.798 21.526 1.00 87.56 77 GLY A CA 1
ATOM 643 C C . GLY A 1 77 ? -21.198 8.354 21.852 1.00 87.56 77 GLY A C 1
ATOM 644 O O . GLY A 1 77 ? -21.740 8.750 22.881 1.00 87.56 77 GLY A O 1
ATOM 645 N N . ILE A 1 78 ? -21.774 7.463 21.035 1.00 84.75 78 ILE A N 1
ATOM 646 C CA . ILE A 1 78 ? -23.094 6.857 21.293 1.00 84.75 78 ILE A CA 1
ATOM 647 C C . ILE A 1 78 ? -23.078 6.070 22.609 1.00 84.75 78 ILE A C 1
ATOM 649 O O . ILE A 1 78 ? -24.007 6.157 23.407 1.00 84.75 78 ILE A O 1
ATOM 653 N N . THR A 1 79 ? -22.006 5.318 22.862 1.00 84.31 79 THR A N 1
ATOM 654 C CA . THR A 1 79 ? -21.872 4.519 24.087 1.00 84.31 79 THR A CA 1
ATOM 655 C C . THR A 1 79 ? -21.835 5.398 25.339 1.00 84.31 79 THR A C 1
ATOM 657 O O . THR A 1 79 ? -22.468 5.061 26.337 1.00 84.31 79 THR A O 1
ATOM 660 N N . GLU A 1 80 ? -21.122 6.524 25.305 1.00 88.50 80 GLU A N 1
ATOM 661 C CA . GLU A 1 80 ? -21.076 7.461 26.434 1.00 88.50 80 GLU A CA 1
ATOM 662 C C . GLU A 1 80 ? -22.417 8.181 26.651 1.00 88.50 80 GLU A C 1
ATOM 664 O O . GLU A 1 80 ? -22.843 8.326 27.795 1.00 88.50 80 GLU A O 1
ATOM 669 N N . GLN A 1 81 ? -23.134 8.546 25.580 1.00 85.69 81 GLN A N 1
ATOM 670 C CA . GLN A 1 81 ? -24.493 9.102 25.683 1.00 85.69 81 GLN A CA 1
ATOM 671 C C . GLN A 1 81 ? -25.465 8.114 26.336 1.00 85.69 81 GLN A C 1
ATOM 673 O O . GLN A 1 81 ? -26.140 8.456 27.301 1.00 85.69 81 GLN A O 1
ATOM 678 N N . LEU A 1 82 ? -25.469 6.854 25.888 1.00 83.62 82 LEU A N 1
ATOM 679 C CA . LEU A 1 82 ? -26.331 5.815 26.461 1.00 83.62 82 LEU A CA 1
ATOM 680 C C . LEU A 1 82 ? -26.035 5.531 27.940 1.00 83.62 82 LEU A C 1
ATOM 682 O O . LEU A 1 82 ? -26.935 5.127 28.675 1.00 83.62 82 LEU A O 1
ATOM 686 N N . LYS A 1 83 ? -24.786 5.707 28.391 1.00 81.00 83 LYS A N 1
ATOM 687 C CA . LYS A 1 83 ? -24.442 5.614 29.818 1.00 81.00 83 LYS A CA 1
ATOM 688 C C . LYS A 1 83 ? -24.980 6.804 30.609 1.00 81.00 83 LYS A C 1
ATOM 690 O O . LYS A 1 83 ? -25.438 6.600 31.726 1.00 81.00 83 LYS A O 1
ATOM 695 N N . ALA A 1 84 ? -24.909 8.011 30.049 1.00 84.75 84 ALA A N 1
ATOM 696 C CA . ALA A 1 84 ? -25.398 9.226 30.695 1.00 84.75 84 ALA A CA 1
ATOM 697 C C . ALA A 1 84 ? -26.930 9.245 30.818 1.00 84.75 84 ALA A C 1
ATOM 699 O O . ALA A 1 84 ? -27.440 9.634 31.860 1.00 84.75 84 ALA A O 1
ATOM 700 N N . ASP A 1 85 ? -27.648 8.773 29.796 1.00 80.06 85 ASP A N 1
ATOM 701 C CA . ASP A 1 85 ? -29.119 8.768 29.775 1.00 80.06 85 ASP A CA 1
ATOM 702 C C . ASP A 1 85 ? -29.744 7.683 30.677 1.00 80.06 85 ASP A C 1
ATOM 704 O O . ASP A 1 85 ? -30.918 7.771 31.029 1.00 80.06 85 ASP A O 1
ATOM 708 N N . ASN A 1 86 ? -28.978 6.647 31.045 1.00 70.69 86 ASN A N 1
ATOM 709 C CA . ASN A 1 86 ? -29.416 5.559 31.933 1.00 70.69 86 ASN A CA 1
ATOM 710 C C . ASN A 1 86 ? -28.987 5.742 33.406 1.00 70.69 86 ASN A C 1
ATOM 712 O O . ASN A 1 86 ? -29.185 4.820 34.204 1.00 70.69 86 ASN A O 1
ATOM 716 N N . ALA A 1 87 ? -28.368 6.873 33.756 1.00 58.69 87 ALA A N 1
ATOM 717 C CA . ALA A 1 87 ? -27.953 7.221 35.119 1.00 58.69 87 ALA A C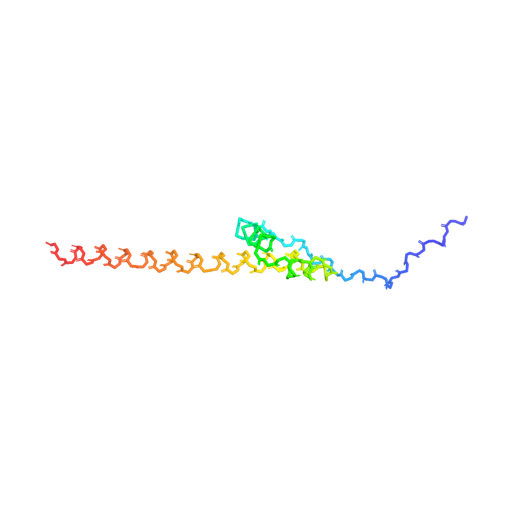A 1
ATOM 718 C C . ALA A 1 87 ? -28.972 8.153 35.789 1.00 58.69 87 ALA A C 1
ATOM 720 O O . ALA A 1 87 ? -29.213 7.963 37.004 1.00 58.69 87 ALA A O 1
#

Radius of gyration: 24.02 Å; chains: 1; bounding box: 60×50×66 Å

Sequence (87 aa):
MWGLLYPQPYLTLPEEEEPRFVGVWGQRHLQYLKEYRRTVYLDLLMSGRLSSYLADIEGQAQERFEGIVEQMKQAQGITEQLKADNA

pLDDT: mean 85.25, std 16.78, range [42.75, 98.5]

Secondary structure (DSSP, 8-state):
-----PPPTT-------------HHHHHHHHHHHHH-HHHHHHHHHTT-HHHHHHHHHHHHHHHHHHHHHHHHHHHHHHHHHHHHT-